Protein AF-A0A5Y3I1G7-F1 (afdb_monomer_lite)

Organism: Salmonella enterica I (NCBI:txid59201)

Sequence (47 aa):
NGAWAVRLYYKPFVRWIWAGGLLMALGGLLCLADPRYRRRKPLPEAG

Foldseek 3Di:
DPPCVVVVPPPVVVVVVVVVVVVVVVVVCCVVVVCVVVPPPVPPPDD

pLDDT: mean 71.39, std 13.9, range [50.91, 93.06]

Structure (mmCIF, N/CA/C/O backbone):
data_AF-A0A5Y3I1G7-F1
#
_entry.id   AF-A0A5Y3I1G7-F1
#
loop_
_atom_site.group_PDB
_atom_site.id
_atom_site.type_symbol
_atom_site.label_atom_id
_atom_site.label_alt_id
_atom_site.label_comp_id
_atom_site.label_asym_id
_atom_site.label_entity_id
_atom_site.label_seq_id
_atom_site.pdbx_PDB_ins_code
_atom_site.Cartn_x
_atom_site.Cartn_y
_atom_site.Cartn_z
_atom_site.occupancy
_atom_site.B_iso_or_equiv
_atom_site.auth_seq_id
_atom_site.auth_comp_id
_atom_site.auth_asym_id
_atom_site.auth_atom_id
_atom_site.pdbx_PDB_model_num
ATOM 1 N N . ASN A 1 1 ? 21.256 -16.235 -25.438 1.00 50.91 1 ASN A N 1
ATOM 2 C CA . ASN A 1 1 ? 20.889 -14.797 -25.443 1.00 50.91 1 ASN A CA 1
ATOM 3 C C . ASN A 1 1 ? 19.392 -14.590 -25.215 1.00 50.91 1 ASN A C 1
ATOM 5 O O . ASN A 1 1 ? 18.741 -13.874 -25.960 1.00 50.91 1 ASN A O 1
ATOM 9 N N . GLY A 1 2 ? 18.834 -15.219 -24.175 1.00 60.06 2 GLY A N 1
ATOM 10 C CA . GLY A 1 2 ? 17.426 -15.092 -23.782 1.00 60.06 2 GLY A CA 1
ATOM 11 C C . GLY A 1 2 ? 17.237 -13.984 -22.751 1.00 60.06 2 GLY A C 1
ATOM 12 O O . GLY A 1 2 ? 16.666 -14.221 -21.691 1.00 60.06 2 GLY A O 1
ATOM 13 N N . ALA A 1 3 ? 17.780 -12.795 -23.022 1.00 58.56 3 ALA A N 1
ATOM 14 C CA . ALA A 1 3 ? 17.553 -11.633 -22.178 1.00 58.56 3 ALA A CA 1
ATOM 15 C C . ALA A 1 3 ? 16.116 -11.175 -22.423 1.00 58.56 3 ALA A C 1
ATOM 17 O O . ALA A 1 3 ? 15.830 -10.376 -23.311 1.00 58.56 3 ALA A O 1
ATOM 18 N N . TRP A 1 4 ? 15.214 -11.756 -21.640 1.00 57.06 4 TRP A N 1
ATOM 19 C CA . TRP A 1 4 ? 13.802 -11.426 -21.485 1.00 57.06 4 TRP A CA 1
ATOM 20 C C . TRP A 1 4 ? 13.645 -10.012 -20.883 1.00 57.06 4 TRP A C 1
ATOM 22 O O . TRP A 1 4 ? 12.941 -9.779 -19.903 1.00 57.06 4 TRP A O 1
ATOM 32 N N . ALA A 1 5 ? 14.305 -9.034 -21.505 1.00 55.19 5 ALA A N 1
ATOM 33 C CA . ALA A 1 5 ? 14.288 -7.608 -21.204 1.00 55.19 5 ALA A CA 1
ATOM 34 C C . ALA A 1 5 ? 12.915 -6.963 -21.484 1.00 55.19 5 ALA A C 1
ATOM 36 O O . ALA A 1 5 ? 12.751 -5.755 -21.369 1.00 55.19 5 ALA A O 1
ATOM 37 N N . VAL A 1 6 ? 11.912 -7.781 -21.822 1.00 56.41 6 VAL A N 1
ATOM 38 C CA . VAL A 1 6 ? 10.530 -7.386 -22.096 1.00 56.41 6 VAL A CA 1
ATOM 39 C C . VAL A 1 6 ? 9.682 -7.362 -20.815 1.00 56.41 6 VAL A C 1
ATOM 41 O O . VAL A 1 6 ? 8.697 -6.635 -20.753 1.00 56.41 6 VAL A O 1
ATOM 44 N N . ARG A 1 7 ? 10.056 -8.084 -19.744 1.00 57.03 7 ARG A N 1
ATOM 45 C CA . ARG A 1 7 ? 9.221 -8.154 -18.521 1.00 57.03 7 ARG A CA 1
ATOM 46 C C . ARG A 1 7 ? 9.635 -7.191 -17.403 1.00 57.03 7 ARG A C 1
ATOM 48 O O . ARG A 1 7 ? 8.826 -6.910 -16.523 1.00 57.03 7 ARG A O 1
ATOM 55 N N . LEU A 1 8 ? 10.851 -6.635 -17.459 1.00 58.19 8 LEU A N 1
ATOM 56 C CA . LEU A 1 8 ? 11.328 -5.619 -16.505 1.00 58.19 8 LEU A CA 1
ATOM 57 C C . LEU A 1 8 ? 10.841 -4.193 -16.844 1.00 58.19 8 LEU A C 1
ATOM 59 O O . LEU A 1 8 ? 10.921 -3.305 -16.004 1.00 58.19 8 LEU A O 1
ATOM 63 N N . TYR A 1 9 ? 10.267 -3.984 -18.037 1.00 54.78 9 TYR A N 1
ATOM 64 C CA . TYR A 1 9 ? 9.628 -2.726 -18.453 1.00 54.78 9 TYR A CA 1
ATOM 65 C C . TYR A 1 9 ? 8.156 -2.618 -18.017 1.00 54.78 9 TYR A C 1
ATOM 67 O O . TYR A 1 9 ? 7.380 -1.846 -18.582 1.00 54.78 9 TYR A O 1
ATOM 75 N N . TYR A 1 10 ? 7.734 -3.367 -16.992 1.00 58.94 10 TYR A N 1
ATOM 76 C CA . TYR A 1 10 ? 6.439 -3.121 -16.366 1.00 58.94 10 TYR A CA 1
ATOM 77 C C . TYR A 1 10 ? 6.561 -1.877 -15.482 1.00 58.94 10 TYR A C 1
ATOM 79 O O . TYR A 1 10 ? 6.902 -1.970 -14.305 1.00 58.94 10 TYR A O 1
ATOM 87 N N . LYS A 1 11 ? 6.374 -0.711 -16.117 1.00 62.94 11 LYS A N 1
ATOM 88 C CA . LYS A 1 11 ? 6.423 0.657 -15.578 1.00 62.94 11 LYS A CA 1
ATOM 89 C C . LYS A 1 11 ? 6.259 0.659 -14.042 1.00 62.94 11 LYS A C 1
ATOM 91 O O . LYS A 1 11 ? 5.126 0.534 -13.573 1.00 62.94 11 LYS A O 1
ATOM 96 N N . PRO A 1 12 ? 7.340 0.774 -13.238 1.00 60.75 12 PRO A N 1
ATOM 97 C CA . PRO A 1 12 ? 7.261 0.666 -11.773 1.00 60.75 12 PRO A CA 1
ATOM 98 C C . PRO A 1 12 ? 6.288 1.684 -11.160 1.00 60.75 12 PRO A C 1
ATOM 100 O O . PRO A 1 12 ? 5.704 1.434 -10.109 1.00 60.75 12 PRO A O 1
ATOM 103 N N . PHE A 1 13 ? 6.020 2.777 -11.878 1.00 62.34 13 PHE A N 1
ATOM 104 C CA . PHE A 1 13 ? 4.962 3.737 -11.579 1.00 62.34 13 PHE A CA 1
ATOM 105 C C . PHE A 1 13 ? 3.573 3.111 -11.382 1.00 62.34 13 PHE A C 1
ATOM 107 O O . PHE A 1 13 ? 2.842 3.543 -10.498 1.00 62.34 13 PHE A O 1
ATOM 114 N N . VAL A 1 14 ? 3.209 2.066 -12.134 1.00 74.31 14 VAL A N 1
ATOM 115 C CA . VAL A 1 14 ? 1.901 1.401 -11.992 1.00 74.31 14 VAL A CA 1
ATOM 116 C C . VAL A 1 14 ? 1.778 0.738 -10.622 1.00 74.31 14 VAL A C 1
ATOM 118 O O . VAL A 1 14 ? 0.752 0.885 -9.964 1.00 74.31 14 VAL A O 1
ATOM 121 N N . ARG A 1 15 ? 2.838 0.077 -10.136 1.00 75.56 15 ARG A N 1
ATOM 122 C CA . ARG A 1 15 ? 2.855 -0.500 -8.779 1.00 75.56 15 ARG A CA 1
ATOM 123 C C . ARG A 1 15 ? 2.684 0.570 -7.699 1.00 75.56 15 ARG A C 1
ATOM 125 O O . ARG A 1 15 ? 2.082 0.283 -6.674 1.00 75.56 15 ARG A O 1
ATOM 132 N N . TRP A 1 16 ? 3.164 1.790 -7.936 1.00 80.38 16 TRP A N 1
ATOM 133 C CA . TRP A 1 16 ? 3.021 2.912 -7.004 1.00 80.38 16 TRP A CA 1
ATOM 134 C C . TRP A 1 16 ? 1.592 3.481 -6.965 1.00 80.38 16 TRP A C 1
ATOM 136 O O . TRP A 1 16 ? 1.080 3.769 -5.886 1.00 80.38 16 TRP A O 1
ATOM 146 N N . ILE A 1 17 ? 0.906 3.544 -8.113 1.00 82.50 17 ILE A N 1
ATOM 147 C CA . ILE A 1 17 ? -0.517 3.933 -8.198 1.00 82.50 17 ILE A CA 1
ATOM 148 C C . ILE A 1 17 ? -1.388 2.948 -7.411 1.00 82.50 17 ILE A C 1
ATOM 150 O O . ILE A 1 17 ? -2.232 3.345 -6.606 1.00 82.50 17 ILE A O 1
ATOM 154 N N . TRP A 1 18 ? -1.139 1.651 -7.600 1.00 86.25 18 TRP A N 1
ATOM 155 C CA . TRP A 1 18 ? -1.849 0.610 -6.864 1.00 86.25 18 TRP A CA 1
ATOM 156 C C . TRP A 1 18 ? -1.484 0.586 -5.379 1.00 86.25 18 TRP A C 1
ATOM 158 O O . TRP A 1 18 ? -2.362 0.318 -4.570 1.00 86.25 18 TRP A O 1
ATOM 168 N N . ALA A 1 19 ? -0.246 0.912 -4.993 1.00 88.75 19 ALA A N 1
ATOM 169 C CA . ALA A 1 19 ? 0.140 1.003 -3.583 1.00 88.75 19 ALA A CA 1
ATOM 170 C C . ALA A 1 19 ? -0.675 2.068 -2.828 1.00 88.75 19 ALA A C 1
ATOM 172 O O . ALA A 1 19 ? -1.107 1.814 -1.707 1.00 88.75 19 ALA A O 1
ATOM 173 N N . GLY A 1 20 ? -0.954 3.217 -3.457 1.00 90.62 20 GLY A N 1
ATOM 174 C CA . GLY A 1 20 ? -1.837 4.241 -2.889 1.00 90.62 20 GLY A CA 1
ATOM 175 C C . GLY A 1 20 ? -3.282 3.756 -2.725 1.00 90.62 20 GLY A C 1
ATOM 176 O O . GLY A 1 20 ? -3.865 3.904 -1.652 1.00 90.62 20 GLY A O 1
ATOM 177 N N . GLY A 1 21 ? -3.846 3.114 -3.754 1.00 91.38 21 GLY A N 1
ATOM 178 C CA . GLY A 1 21 ? -5.197 2.538 -3.692 1.00 91.38 21 GLY A CA 1
ATOM 179 C C . GLY A 1 21 ? -5.323 1.394 -2.680 1.00 91.38 21 GLY A C 1
ATOM 180 O O . GLY A 1 21 ? -6.296 1.332 -1.933 1.00 91.38 21 GLY A O 1
ATOM 181 N N . LEU A 1 22 ? -4.313 0.527 -2.599 1.00 91.62 22 LEU A N 1
ATOM 182 C CA . LEU A 1 22 ? -4.231 -0.565 -1.629 1.00 91.62 22 LEU A CA 1
ATOM 183 C C . LEU A 1 22 ? -4.137 -0.029 -0.196 1.00 91.62 22 LEU A C 1
ATOM 185 O O . LEU A 1 22 ? -4.806 -0.549 0.692 1.00 91.62 22 LEU A O 1
ATOM 189 N N . LEU A 1 23 ? -3.357 1.034 0.025 1.00 91.94 23 LEU A N 1
ATOM 190 C CA . LEU A 1 23 ? -3.257 1.705 1.322 1.00 91.94 23 LEU A CA 1
ATOM 191 C C . LEU A 1 23 ? -4.591 2.346 1.731 1.00 91.94 23 LEU A C 1
ATOM 193 O O . LEU A 1 23 ? -5.006 2.197 2.877 1.00 91.94 23 LEU A O 1
ATOM 197 N N . MET A 1 24 ? -5.290 3.003 0.799 1.00 92.81 24 MET A N 1
ATOM 198 C CA . MET A 1 24 ? -6.628 3.563 1.037 1.00 92.81 24 MET A CA 1
ATOM 199 C C . MET A 1 24 ? -7.660 2.472 1.342 1.00 92.81 24 MET A C 1
ATOM 201 O O . MET A 1 24 ? -8.451 2.620 2.272 1.00 92.81 24 MET A O 1
ATOM 205 N N . ALA A 1 25 ? -7.622 1.354 0.612 1.00 92.44 25 ALA A N 1
ATOM 206 C CA . ALA A 1 25 ? -8.486 0.204 0.863 1.00 92.44 25 ALA A CA 1
ATOM 207 C C . ALA A 1 25 ? -8.218 -0.415 2.241 1.00 92.44 25 ALA A C 1
ATOM 209 O O . ALA A 1 25 ? -9.164 -0.701 2.969 1.00 92.44 25 ALA A O 1
ATOM 210 N N . LEU A 1 26 ? -6.948 -0.564 2.635 1.00 93.06 26 LEU A N 1
ATOM 211 C CA . LEU A 1 26 ? -6.570 -1.030 3.970 1.00 93.06 26 LEU A CA 1
ATOM 212 C C . LEU A 1 26 ? -7.008 -0.049 5.063 1.00 93.06 26 LEU A C 1
ATOM 214 O O . LEU A 1 26 ? -7.589 -0.482 6.049 1.00 93.06 26 LEU A O 1
ATOM 218 N N . GLY A 1 27 ? -6.795 1.257 4.894 1.00 91.00 27 GLY A N 1
ATOM 219 C CA . GLY A 1 27 ? -7.230 2.271 5.860 1.00 91.00 27 GLY A CA 1
ATOM 220 C C . GLY A 1 27 ? -8.753 2.323 6.025 1.00 91.00 27 GLY A C 1
ATOM 221 O O . GLY A 1 27 ? -9.253 2.366 7.148 1.00 91.00 27 GLY A O 1
ATOM 222 N N . GLY A 1 28 ? -9.501 2.248 4.920 1.00 88.44 28 GLY A N 1
ATOM 223 C CA . GLY A 1 28 ? -10.964 2.176 4.932 1.00 88.44 28 GLY A CA 1
ATOM 224 C C . GLY A 1 28 ? -11.482 0.875 5.543 1.00 88.44 28 GLY A C 1
ATOM 225 O O . GLY A 1 28 ? -12.397 0.904 6.365 1.00 88.44 28 GLY A O 1
ATOM 226 N N . LEU A 1 29 ? -10.857 -0.258 5.207 1.00 88.69 29 LEU A N 1
ATOM 227 C CA . LEU A 1 29 ? -11.184 -1.555 5.790 1.00 88.69 29 LEU A CA 1
ATOM 228 C C . LEU A 1 29 ? -10.895 -1.575 7.289 1.00 88.69 29 LEU A C 1
ATOM 230 O O . LEU A 1 29 ? -11.733 -2.054 8.032 1.00 88.69 29 LEU A O 1
ATOM 234 N N . LEU A 1 30 ? -9.766 -1.030 7.744 1.00 86.31 30 LEU A N 1
ATOM 235 C CA . LEU A 1 30 ? -9.446 -0.906 9.168 1.00 86.31 30 LEU A CA 1
ATOM 236 C C . LEU A 1 30 ? -10.431 0.016 9.895 1.00 86.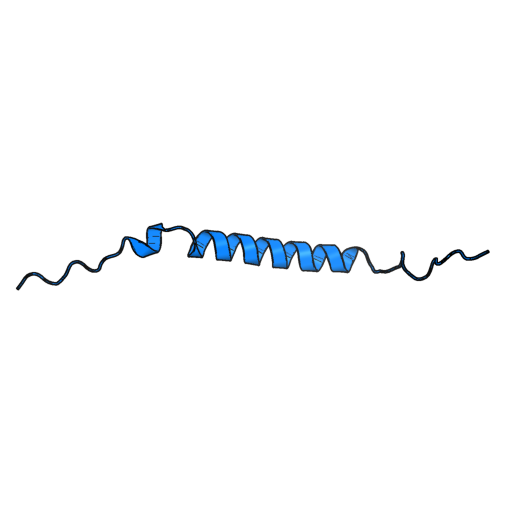31 30 LEU A C 1
ATOM 238 O O . LEU A 1 30 ? -10.820 -0.290 11.012 1.00 86.31 30 LEU A O 1
ATOM 242 N N . CYS A 1 31 ? -10.878 1.104 9.266 1.00 83.31 31 CYS A N 1
ATOM 243 C CA . CYS A 1 31 ? -11.875 2.017 9.832 1.00 83.31 31 CYS A CA 1
ATOM 244 C C . CYS A 1 31 ? -13.265 1.365 9.960 1.00 83.31 31 CYS A C 1
ATOM 246 O O . CYS A 1 31 ? -13.949 1.546 10.964 1.00 83.31 31 CYS A O 1
ATOM 248 N N . LEU A 1 32 ? -13.674 0.570 8.965 1.00 76.69 32 LEU A N 1
ATOM 249 C CA . LEU A 1 32 ? -14.924 -0.201 8.999 1.00 76.69 32 LEU A CA 1
ATOM 250 C C . LEU A 1 32 ? -14.837 -1.426 9.917 1.00 76.69 32 LEU A C 1
ATOM 252 O O . LEU A 1 32 ? -15.815 -1.785 10.571 1.00 76.69 32 LEU A O 1
ATOM 256 N N . ALA A 1 33 ? -13.678 -2.082 9.938 1.00 79.69 33 ALA A N 1
ATOM 257 C CA . ALA A 1 33 ? -13.390 -3.211 10.807 1.00 79.69 33 ALA A CA 1
ATOM 258 C C . ALA A 1 33 ? -13.162 -2.771 12.250 1.00 79.69 33 ALA A C 1
ATOM 260 O O . ALA A 1 33 ? -13.255 -3.627 13.130 1.00 79.69 33 ALA A O 1
ATOM 261 N N . ASP A 1 34 ? -12.904 -1.478 12.501 1.00 71.25 34 ASP A N 1
ATOM 262 C CA . ASP A 1 34 ? -12.846 -0.934 13.848 1.00 71.25 34 ASP A CA 1
ATOM 263 C C . ASP A 1 34 ? -14.194 -1.220 14.530 1.00 71.25 34 ASP A C 1
ATOM 265 O O . ASP A 1 34 ? -15.232 -0.642 14.178 1.00 71.25 34 ASP A O 1
ATOM 269 N N . PRO A 1 35 ? -14.226 -2.133 15.519 1.00 62.34 35 PRO A N 1
ATOM 270 C CA . PRO A 1 35 ? -15.464 -2.620 16.124 1.00 62.34 35 PRO A CA 1
ATOM 271 C C . PRO A 1 35 ? -16.255 -1.533 16.862 1.00 62.34 35 PRO A C 1
ATOM 273 O O . PRO A 1 35 ? -17.325 -1.810 17.414 1.00 62.34 35 PRO A O 1
ATOM 276 N N . ARG A 1 36 ? -15.750 -0.295 16.902 1.00 62.84 36 ARG A N 1
ATOM 277 C CA . ARG A 1 36 ? -16.373 0.849 17.559 1.00 62.84 36 ARG A CA 1
ATOM 278 C C . ARG A 1 36 ? -17.723 1.209 16.956 1.00 62.84 36 ARG A C 1
ATOM 280 O O . ARG A 1 36 ? -18.594 1.646 17.710 1.00 62.84 36 ARG A O 1
ATOM 287 N N . TYR A 1 37 ? -17.957 0.966 15.662 1.00 55.59 37 TYR A N 1
ATOM 288 C CA . TYR A 1 37 ? -19.292 1.193 15.092 1.00 55.59 37 TYR A CA 1
ATOM 289 C C . TYR A 1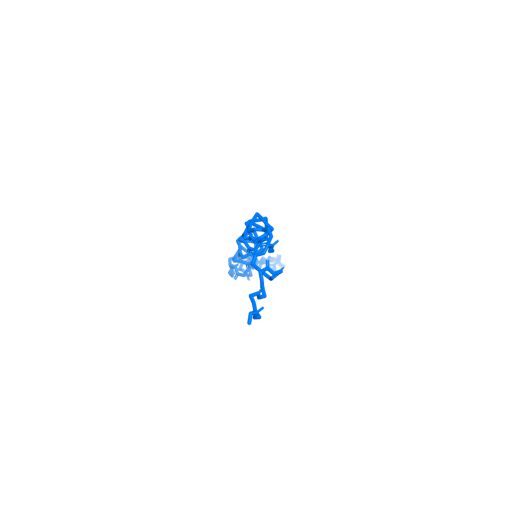 37 ? -20.310 0.131 15.540 1.00 55.59 37 TYR A C 1
ATOM 291 O O . TYR A 1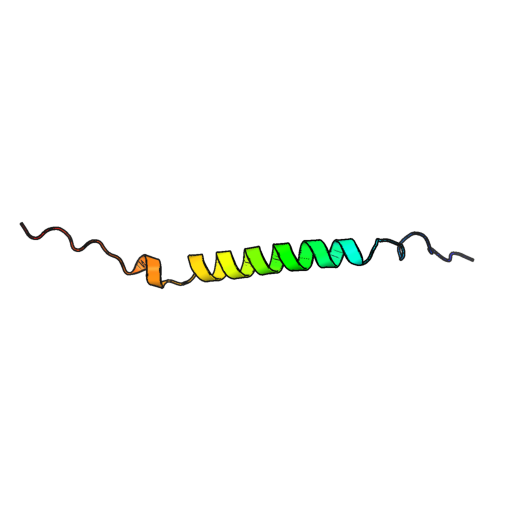 37 ? -21.489 0.436 15.712 1.00 55.59 37 TYR A O 1
ATOM 299 N N . ARG A 1 38 ? -19.866 -1.090 15.878 1.00 55.59 38 ARG A N 1
ATOM 300 C CA . ARG A 1 38 ? -20.759 -2.157 16.368 1.00 55.59 38 ARG A CA 1
ATOM 301 C C . ARG A 1 38 ? -21.193 -1.984 17.829 1.00 55.59 38 ARG A C 1
ATOM 303 O O . ARG A 1 38 ? -22.005 -2.764 18.322 1.00 55.59 38 ARG A O 1
ATOM 310 N N . ARG A 1 39 ? -20.698 -0.955 18.529 1.00 56.41 39 ARG A N 1
ATOM 311 C CA . ARG A 1 39 ? -21.137 -0.593 19.890 1.00 56.41 39 ARG A CA 1
ATOM 312 C C . ARG A 1 39 ? -22.046 0.629 19.964 1.00 56.41 39 ARG A C 1
ATOM 314 O O . ARG A 1 39 ? -22.328 1.093 21.062 1.00 56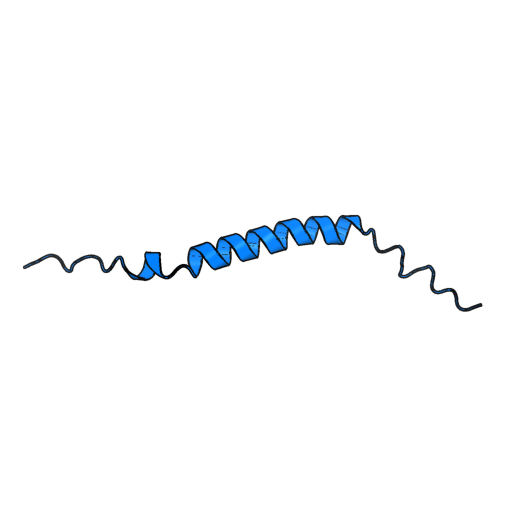.41 39 ARG A O 1
ATOM 321 N N . ARG A 1 40 ? -22.595 1.106 18.849 1.00 61.19 40 ARG A N 1
ATOM 322 C CA . ARG A 1 40 ? -23.856 1.851 18.918 1.00 61.19 40 ARG A CA 1
ATOM 323 C C . ARG A 1 40 ? -24.986 0.844 18.770 1.00 61.19 40 ARG A C 1
ATOM 325 O O . ARG A 1 40 ? -25.612 0.760 17.724 1.00 61.19 40 ARG A O 1
ATOM 332 N N . LYS A 1 41 ? -25.238 0.057 19.825 1.00 62.09 41 LYS 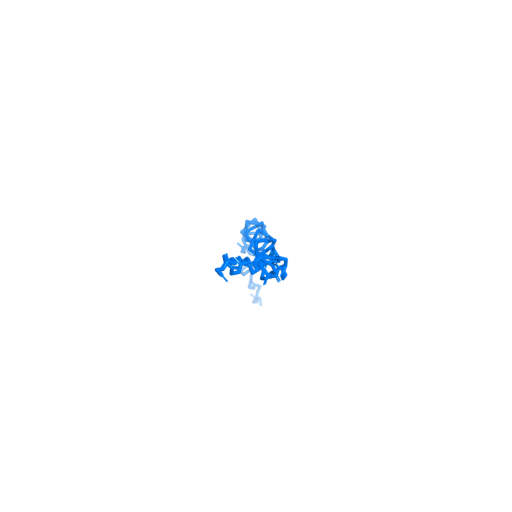A N 1
ATOM 333 C CA . LYS A 1 41 ? -26.622 -0.363 20.060 1.00 62.09 41 LYS A CA 1
ATOM 334 C C . LYS A 1 41 ? -27.386 0.958 20.185 1.00 62.09 41 LYS A C 1
ATOM 336 O O . LYS A 1 41 ? -27.041 1.718 21.092 1.00 62.09 41 LYS A O 1
ATOM 341 N N . PRO A 1 42 ? -28.334 1.287 19.292 1.00 64.06 42 PRO A N 1
ATOM 342 C CA . PRO A 1 42 ? -29.342 2.260 19.666 1.00 64.06 42 PRO A CA 1
ATOM 343 C C . PRO A 1 42 ? -29.938 1.683 20.946 1.00 64.06 42 PRO A C 1
ATOM 345 O O . PRO A 1 42 ? -30.311 0.504 20.973 1.00 64.06 42 PRO A O 1
ATOM 348 N N . LEU A 1 43 ? -29.858 2.439 22.038 1.00 70.88 43 LEU A N 1
ATOM 349 C CA . LEU A 1 43 ? -30.566 2.064 23.250 1.00 70.88 43 LEU A CA 1
ATOM 350 C C . LEU A 1 43 ? -32.014 1.796 22.809 1.00 70.88 43 LEU A C 1
ATOM 352 O O . LEU A 1 43 ? -32.566 2.650 22.115 1.00 70.88 43 LEU A O 1
ATOM 356 N N . PRO A 1 44 ? -32.597 0.621 23.096 1.00 66.38 44 PRO A N 1
ATOM 357 C CA . PRO A 1 44 ? -34.020 0.447 22.877 1.00 66.38 44 PRO A CA 1
ATOM 358 C C . PRO A 1 44 ? -34.712 1.532 23.701 1.00 66.38 44 PRO A C 1
ATOM 360 O O . PRO A 1 44 ? -34.473 1.634 24.906 1.00 66.38 44 PRO A O 1
ATOM 363 N N . GLU A 1 45 ? -35.458 2.388 23.005 1.00 67.88 45 GLU A N 1
ATOM 364 C CA . GLU A 1 45 ? -36.338 3.401 23.577 1.00 67.88 45 GLU A CA 1
ATOM 365 C C . GLU A 1 45 ? -37.084 2.767 24.756 1.00 67.88 45 GLU A C 1
ATOM 367 O O . GLU A 1 45 ? -37.779 1.761 24.592 1.00 67.88 45 GLU A O 1
ATOM 372 N N . ALA A 1 46 ? -36.839 3.295 25.955 1.00 62.31 46 ALA A N 1
ATOM 373 C CA . ALA A 1 46 ? -37.479 2.836 27.173 1.00 62.31 46 ALA A CA 1
ATOM 374 C C . ALA A 1 46 ? -38.980 3.140 27.073 1.00 62.31 46 ALA A C 1
ATOM 376 O O . ALA A 1 46 ? -39.371 4.308 27.074 1.00 62.31 46 ALA A O 1
ATOM 377 N N . GLY A 1 47 ? -39.782 2.083 26.947 1.00 57.66 47 GLY A N 1
ATOM 378 C CA . GLY A 1 47 ? -41.226 2.086 27.180 1.00 57.66 47 GLY A CA 1
ATOM 379 C C . GLY A 1 47 ? -41.541 1.533 28.558 1.00 57.66 47 GLY A C 1
ATOM 380 O O . GLY A 1 47 ? -40.811 0.610 28.989 1.00 57.66 47 GLY A O 1
#

Radius of gyration: 22.68 Å; chains: 1; bounding box: 62×19×53 Å

InterPro d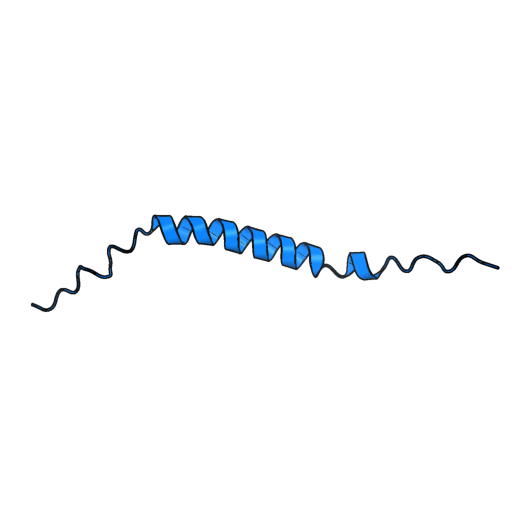omains:
  IPR032523 Cytochrome c-type biogenesis protein CcmF, C-terminal [PF16327] (2-34)

Secondary structure (DSSP, 8-state):
----TTSTTS-HHHHHHHHHHHHHHHHHHHHHHSTTGGG-PPPP---